Protein AF-A0A843TUS8-F1 (afdb_monomer)

Sequence (73 aa):
MTKFRLENPHFEENGYAESAIGVDEVAVAASPSGTAHALINIDPVRTTFFLGCQDDVINYSSNTTDFNVWKDL

Solvent-accessible surface area (backbone atoms only — not comparable to full-atom values): 5197 Å² total; per-residue (Å²): 69,33,42,38,38,37,60,30,88,91,40,74,91,90,21,59,49,77,48,81,40,55,85,93,56,86,86,87,86,86,75,65,91,94,63,55,75,48,79,46,71,74,32,94,83,59,88,75,87,87,85,84,87,71,97,66,84,88,61,90,84,50,91,83,67,79,82,69,82,64,75,89,110

Foldseek 3Di:
DKKKWKQDPVDPQRDTDIDDADPPGDDDDDDDPLIDMDMDDPDPPDDDDDDDDDPDDDDPPDPSDDPCSPVVD

Nearest PDB structures (foldseek):
  4nn7-assembly1_C  TM=4.374E-01  e=9.627E+00  Mus musculus

Mean predicted aligned error: 5.25 Å

Organism: Colocasia esculenta (NCBI:txid4460)

Secondary structure (DSSP, 8-state):
-EEEEEE-TTSTTT-EEEEEE-TT--------TT--EEEEE--SSS--------SS---TT-TT--TTS-TT-

pLDDT: mean 85.56, std 8.74, range [61.81, 95.38]

Structure (mmCIF, N/CA/C/O backbone):
data_AF-A0A843TUS8-F1
#
_entry.id   AF-A0A843TUS8-F1
#
loop_
_atom_site.group_PDB
_atom_site.id
_atom_site.type_symbol
_atom_site.label_atom_id
_atom_site.label_alt_id
_atom_site.label_comp_id
_atom_site.label_asym_id
_atom_site.label_entity_id
_atom_site.label_seq_id
_atom_site.pdbx_PDB_ins_code
_atom_site.Cartn_x
_atom_site.Cartn_y
_atom_site.Cartn_z
_atom_site.occupancy
_atom_site.B_iso_or_equiv
_atom_site.auth_seq_id
_atom_site.auth_comp_id
_atom_site.auth_asym_id
_atom_site.auth_atom_id
_atom_site.pdbx_PDB_model_num
ATOM 1 N N . MET A 1 1 ? -11.093 2.637 7.733 1.00 91.50 1 MET A N 1
ATOM 2 C CA . MET A 1 1 ? -10.940 2.222 6.321 1.00 91.50 1 MET A CA 1
ATOM 3 C C . MET A 1 1 ? -9.539 2.567 5.859 1.00 91.50 1 MET A C 1
ATOM 5 O O . MET A 1 1 ? -9.025 3.622 6.220 1.00 91.50 1 MET A O 1
ATOM 9 N N . THR A 1 2 ? -8.938 1.697 5.063 1.00 94.81 2 THR A N 1
ATOM 10 C CA . THR A 1 2 ? -7.607 1.895 4.487 1.00 94.81 2 THR A CA 1
ATOM 11 C C . THR A 1 2 ? -7.739 2.075 2.986 1.00 94.81 2 THR A C 1
ATOM 13 O O . THR A 1 2 ? -8.539 1.393 2.352 1.00 94.81 2 THR A O 1
ATOM 16 N N . LYS A 1 3 ? -6.955 2.983 2.412 1.00 95.25 3 LYS A N 1
ATOM 17 C CA . LYS A 1 3 ? -6.811 3.118 0.965 1.00 95.25 3 LYS A CA 1
ATOM 18 C C . LYS A 1 3 ? -5.450 2.568 0.550 1.00 95.25 3 LYS A C 1
ATOM 20 O O . LYS A 1 3 ? -4.436 2.886 1.170 1.00 95.25 3 LYS A O 1
ATOM 25 N N . PHE A 1 4 ? -5.457 1.747 -0.490 1.00 93.69 4 PHE A N 1
ATOM 26 C CA . PHE A 1 4 ? -4.282 1.126 -1.084 1.00 93.69 4 PHE A CA 1
ATOM 27 C C . PHE A 1 4 ? -4.175 1.538 -2.551 1.00 93.69 4 PHE A C 1
ATOM 29 O O . PHE A 1 4 ? -5.134 1.361 -3.301 1.00 93.69 4 PHE A O 1
ATOM 36 N N . ARG A 1 5 ? -3.020 2.068 -2.956 1.00 93.25 5 ARG A N 1
ATOM 37 C CA . ARG A 1 5 ? -2.666 2.317 -4.355 1.00 93.25 5 ARG A CA 1
ATOM 38 C C . ARG A 1 5 ? -1.502 1.422 -4.763 1.00 93.25 5 ARG A C 1
ATOM 40 O O . ARG A 1 5 ? -0.500 1.346 -4.051 1.00 93.25 5 ARG A O 1
ATOM 47 N N . LEU A 1 6 ? -1.651 0.771 -5.910 1.00 91.75 6 LEU A N 1
ATOM 48 C CA . LEU A 1 6 ? -0.623 -0.017 -6.583 1.00 91.75 6 LEU A CA 1
ATOM 49 C C . LEU A 1 6 ? -0.294 0.663 -7.905 1.00 91.75 6 LEU A C 1
ATOM 51 O O . LEU A 1 6 ? -1.203 0.928 -8.692 1.00 91.75 6 LEU A O 1
ATOM 55 N N . GLU A 1 7 ? 0.985 0.915 -8.158 1.00 90.38 7 GLU A N 1
ATOM 56 C CA . GLU A 1 7 ? 1.441 1.434 -9.443 1.00 90.38 7 GLU A CA 1
ATOM 57 C C . GLU A 1 7 ? 0.961 0.547 -10.592 1.00 90.38 7 GLU A C 1
ATOM 59 O O . GLU A 1 7 ? 1.058 -0.682 -10.556 1.00 90.38 7 GLU A O 1
ATOM 64 N N . ASN A 1 8 ? 0.415 1.184 -11.623 1.00 89.06 8 ASN A N 1
ATOM 65 C CA . ASN A 1 8 ? -0.066 0.483 -12.792 1.00 89.06 8 ASN A CA 1
ATOM 66 C C . ASN A 1 8 ? 0.281 1.270 -14.064 1.00 89.06 8 ASN A C 1
ATOM 68 O O . ASN A 1 8 ? -0.379 2.269 -14.361 1.00 89.06 8 ASN A O 1
ATOM 72 N N . PRO A 1 9 ? 1.252 0.786 -14.861 1.00 83.19 9 PRO A N 1
ATOM 73 C CA . PRO A 1 9 ? 1.742 1.490 -16.043 1.00 83.19 9 PRO A CA 1
ATOM 74 C C . PRO A 1 9 ? 0.746 1.505 -17.212 1.00 83.19 9 PRO A C 1
ATOM 76 O O . PRO A 1 9 ? 1.010 2.146 -18.224 1.00 83.19 9 PRO A O 1
ATOM 79 N N . HIS A 1 10 ? -0.386 0.796 -17.112 1.00 84.12 10 HIS A N 1
ATOM 80 C CA . HIS A 1 10 ? -1.446 0.865 -18.124 1.00 84.12 10 HIS A CA 1
ATOM 81 C C . HIS A 1 10 ? -2.294 2.140 -18.023 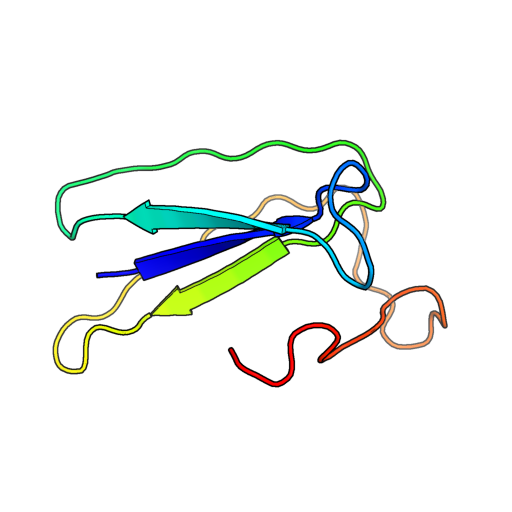1.00 84.12 10 HIS A C 1
ATOM 83 O O . HIS A 1 10 ? -3.079 2.408 -18.930 1.00 84.12 10 HIS A O 1
ATOM 89 N N . PHE A 1 11 ? -2.161 2.910 -16.941 1.00 80.69 11 PHE A N 1
ATOM 90 C CA . PHE A 1 11 ? -2.800 4.214 -16.790 1.00 80.69 11 PHE A CA 1
ATOM 91 C C . PHE A 1 11 ? -1.764 5.325 -17.040 1.00 80.69 11 PHE A C 1
ATOM 93 O O . PHE A 1 11 ? -0.603 5.184 -16.656 1.00 80.69 11 PHE A O 1
ATOM 100 N N . GLU A 1 12 ? -2.167 6.406 -17.719 1.00 77.38 12 GLU A N 1
ATOM 101 C CA . GLU A 1 12 ? -1.290 7.552 -18.024 1.00 77.38 12 GLU A CA 1
ATOM 102 C C . GLU A 1 12 ? -0.749 8.232 -16.747 1.00 77.38 12 GLU A C 1
ATOM 104 O O . GLU A 1 12 ? -1.320 8.055 -15.675 1.00 77.38 12 GLU A O 1
ATOM 109 N N . GLU A 1 13 ? 0.360 8.980 -16.881 1.00 67.31 13 GLU A N 1
ATOM 110 C CA . GLU A 1 13 ? 1.047 9.809 -15.861 1.00 67.31 13 GLU A CA 1
ATOM 111 C C . GLU A 1 13 ? 0.834 9.409 -14.384 1.00 67.31 13 GLU A C 1
ATOM 113 O O . GLU A 1 13 ? -0.136 9.812 -13.745 1.00 67.31 13 GLU A O 1
ATOM 118 N N . ASN A 1 14 ? 1.805 8.698 -13.790 1.00 69.88 14 ASN A N 1
ATOM 119 C CA . ASN A 1 14 ? 1.751 8.228 -12.394 1.00 69.88 14 ASN A CA 1
ATOM 120 C C . ASN A 1 14 ? 0.543 7.320 -12.104 1.00 69.88 14 ASN A C 1
ATOM 122 O O . ASN A 1 14 ? 0.007 7.315 -10.993 1.00 69.88 14 ASN A O 1
ATOM 126 N N . GLY A 1 15 ? 0.122 6.556 -13.111 1.00 85.94 15 GLY A N 1
ATOM 127 C CA . GLY A 1 15 ? -1.026 5.667 -13.066 1.00 85.94 15 GLY A CA 1
ATOM 128 C C . GLY A 1 15 ? -0.997 4.655 -11.919 1.00 85.94 15 GLY A C 1
ATOM 129 O O . GLY A 1 15 ? 0.037 4.067 -11.593 1.00 85.94 15 GLY A O 1
ATOM 130 N N . TYR A 1 16 ? -2.160 4.423 -11.311 1.00 91.31 16 TYR A N 1
ATOM 131 C CA . TYR A 1 16 ? -2.330 3.461 -10.227 1.00 91.31 16 TYR A CA 1
ATOM 132 C C . TYR A 1 16 ? -3.692 2.768 -10.279 1.00 91.31 16 TYR A C 1
ATOM 134 O O . TYR A 1 16 ? -4.683 3.322 -10.754 1.00 91.31 16 TYR A O 1
ATOM 142 N N . ALA A 1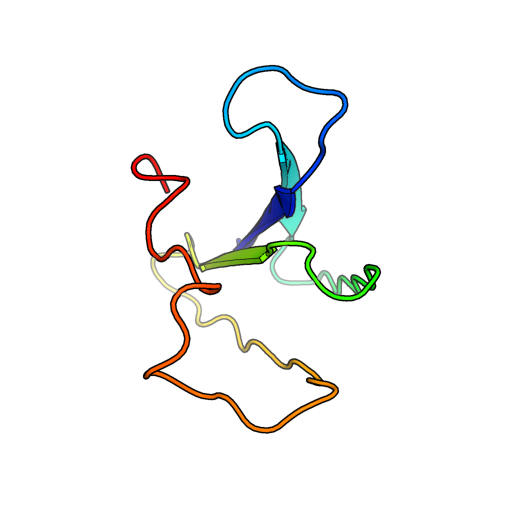 17 ? -3.749 1.557 -9.733 1.00 91.31 17 ALA A N 1
ATOM 143 C CA . ALA A 1 17 ? -4.990 0.933 -9.299 1.00 91.31 17 ALA A CA 1
ATOM 144 C C . ALA A 1 17 ? -5.231 1.272 -7.821 1.00 91.31 17 ALA A C 1
ATOM 146 O O . ALA A 1 17 ? -4.304 1.205 -7.016 1.00 91.31 17 ALA A O 1
ATOM 147 N N . GLU A 1 18 ? -6.463 1.630 -7.457 1.00 92.94 18 GLU A N 1
ATOM 148 C CA . GLU A 1 18 ? -6.847 1.950 -6.076 1.00 92.94 18 GLU A CA 1
ATOM 149 C C . GLU A 1 18 ? -7.847 0.921 -5.543 1.00 92.94 18 GLU A C 1
ATOM 151 O O . GLU A 1 18 ? -8.788 0.539 -6.238 1.00 92.94 18 GLU A O 1
ATOM 156 N N . SER A 1 19 ? -7.662 0.506 -4.292 1.00 92.81 19 SER A N 1
ATOM 157 C CA . SER A 1 19 ? -8.627 -0.304 -3.553 1.00 92.81 19 SER A CA 1
ATOM 158 C C . SER A 1 19 ? -8.871 0.286 -2.171 1.00 92.81 19 SER A C 1
ATOM 160 O O . SER A 1 19 ? -7.942 0.715 -1.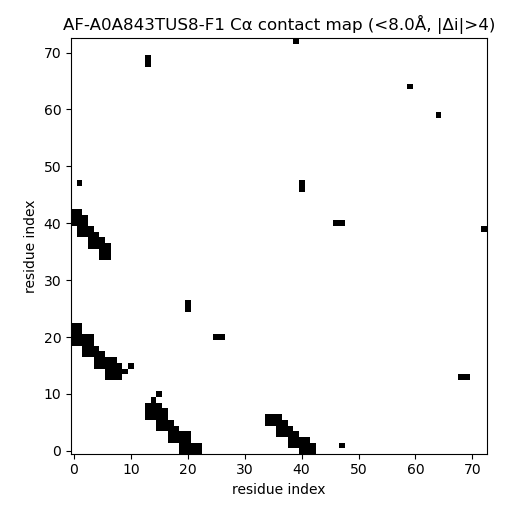482 1.00 92.81 19 SER A O 1
ATOM 162 N N . ALA A 1 20 ? -10.131 0.269 -1.744 1.00 94.62 20 ALA A N 1
ATOM 163 C CA .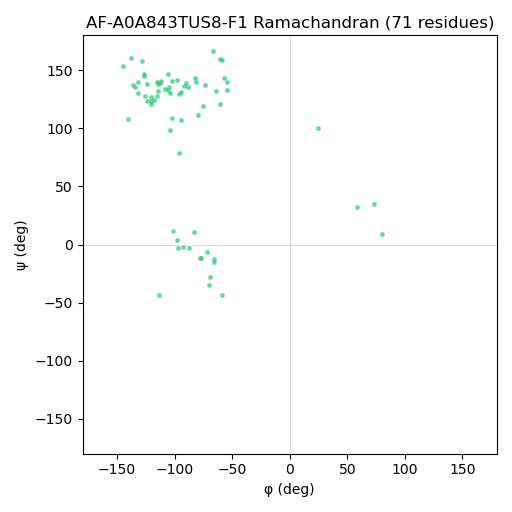 ALA A 1 20 ? -10.504 0.499 -0.356 1.00 94.62 20 ALA A CA 1
ATOM 164 C C . ALA A 1 20 ? -10.532 -0.845 0.381 1.00 94.62 20 ALA A C 1
ATOM 166 O O . ALA A 1 20 ? -10.991 -1.838 -0.176 1.00 94.62 20 ALA A O 1
ATOM 167 N N . ILE A 1 21 ? -10.025 -0.866 1.611 1.00 94.50 21 ILE A N 1
ATOM 168 C CA . ILE A 1 21 ? -9.994 -2.042 2.483 1.00 94.50 21 ILE A CA 1
ATOM 169 C C . ILE A 1 21 ? -10.774 -1.693 3.752 1.00 94.50 21 ILE A C 1
ATOM 171 O O . ILE A 1 21 ? -10.485 -0.704 4.446 1.00 94.50 21 ILE A O 1
ATOM 175 N N . GLY A 1 22 ? -11.813 -2.480 4.013 1.00 93.12 22 GLY A N 1
ATOM 176 C CA . GLY A 1 22 ? -12.674 -2.377 5.180 1.00 93.12 22 GLY A CA 1
ATOM 177 C C . GLY A 1 22 ? -11.950 -2.721 6.482 1.00 93.12 22 GLY A C 1
ATOM 178 O O . GLY A 1 22 ? -10.856 -3.272 6.491 1.00 93.12 22 GLY A O 1
ATOM 179 N N . VAL A 1 23 ? -12.568 -2.383 7.616 1.00 90.81 23 VAL A N 1
ATOM 180 C CA . VAL A 1 23 ? -11.956 -2.622 8.939 1.00 90.81 23 VAL A CA 1
ATOM 181 C C . VAL A 1 23 ? -11.880 -4.113 9.284 1.00 90.81 23 VAL A C 1
ATOM 183 O O . VAL A 1 23 ? -10.977 -4.525 10.004 1.00 90.81 23 VAL A O 1
ATOM 186 N N . ASP A 1 24 ? -12.801 -4.908 8.746 1.00 91.50 24 ASP A N 1
ATOM 187 C CA . ASP A 1 24 ? -12.885 -6.353 8.976 1.00 91.50 24 ASP A CA 1
ATOM 188 C C . ASP A 1 24 ? -12.307 -7.158 7.796 1.00 91.50 24 ASP A C 1
ATOM 190 O O . ASP A 1 24 ? -12.505 -8.369 7.697 1.00 91.50 24 ASP A O 1
ATOM 194 N N . GLU A 1 25 ? -11.608 -6.484 6.878 1.00 92.81 25 GLU A N 1
ATOM 195 C CA . GLU A 1 25 ? -11.039 -7.081 5.675 1.00 92.81 25 GLU A CA 1
ATOM 196 C C . GLU A 1 25 ? -9.522 -7.231 5.792 1.00 92.81 25 GLU A C 1
ATOM 198 O O . GLU A 1 25 ? -8.824 -6.404 6.378 1.00 92.81 25 GLU A O 1
ATOM 203 N N . VAL A 1 26 ? -9.004 -8.294 5.178 1.00 91.00 26 VAL A N 1
ATOM 204 C CA . VAL A 1 26 ? -7.568 -8.522 5.022 1.00 91.00 26 VAL A CA 1
ATOM 205 C C . VAL A 1 26 ? -7.258 -8.537 3.534 1.00 91.00 26 VAL A C 1
ATOM 207 O O . VAL A 1 26 ? -7.830 -9.328 2.786 1.00 91.00 26 VAL A O 1
ATOM 210 N N . ALA A 1 27 ? -6.330 -7.680 3.117 1.00 91.44 27 ALA A N 1
ATOM 211 C CA . ALA A 1 27 ? -5.811 -7.654 1.758 1.00 91.44 27 ALA A CA 1
ATOM 212 C C . ALA A 1 27 ? -4.343 -8.087 1.753 1.00 91.44 27 ALA A C 1
ATOM 214 O O . ALA A 1 27 ? -3.561 -7.687 2.615 1.00 91.44 27 ALA A O 1
ATOM 215 N N . VAL A 1 28 ? -3.974 -8.889 0.757 1.00 91.38 28 VAL A N 1
ATOM 216 C CA . VAL A 1 28 ? -2.586 -9.264 0.482 1.00 91.38 28 VAL A CA 1
ATOM 217 C C . VAL A 1 28 ? -2.264 -8.796 -0.926 1.00 91.38 28 VAL A C 1
ATOM 219 O O . VAL A 1 28 ? -2.955 -9.163 -1.874 1.00 91.38 28 VAL A O 1
ATOM 222 N N . ALA A 1 29 ? -1.220 -7.985 -1.050 1.00 90.12 29 ALA A N 1
ATOM 223 C CA . ALA A 1 29 ? -0.702 -7.528 -2.328 1.00 90.12 29 ALA A CA 1
ATOM 224 C C . ALA A 1 29 ? 0.713 -8.073 -2.524 1.00 90.12 29 ALA A C 1
ATOM 226 O O . ALA A 1 29 ? 1.510 -8.112 -1.587 1.00 90.12 29 ALA A O 1
ATOM 227 N N . ALA A 1 30 ? 1.006 -8.491 -3.750 1.00 89.94 30 ALA A N 1
ATOM 228 C CA . ALA A 1 30 ? 2.337 -8.863 -4.192 1.00 89.94 30 ALA A CA 1
ATOM 229 C C . ALA A 1 30 ? 2.565 -8.243 -5.570 1.00 89.94 30 ALA A C 1
ATOM 231 O O . ALA A 1 30 ? 1.673 -8.273 -6.421 1.00 89.94 30 ALA A O 1
ATOM 232 N N . SER A 1 31 ? 3.753 -7.694 -5.787 1.00 87.19 31 SER A N 1
ATOM 233 C CA . SER A 1 31 ? 4.151 -7.080 -7.048 1.00 87.19 31 SER A CA 1
ATOM 234 C C . SER A 1 31 ? 5.583 -7.488 -7.397 1.00 87.19 31 SER A C 1
ATOM 236 O O . SER A 1 31 ? 6.343 -7.883 -6.511 1.00 87.19 31 SER A O 1
ATOM 238 N N . PRO A 1 32 ? 5.990 -7.370 -8.669 1.00 87.69 32 PRO A N 1
ATOM 239 C CA . PRO A 1 32 ? 7.397 -7.436 -9.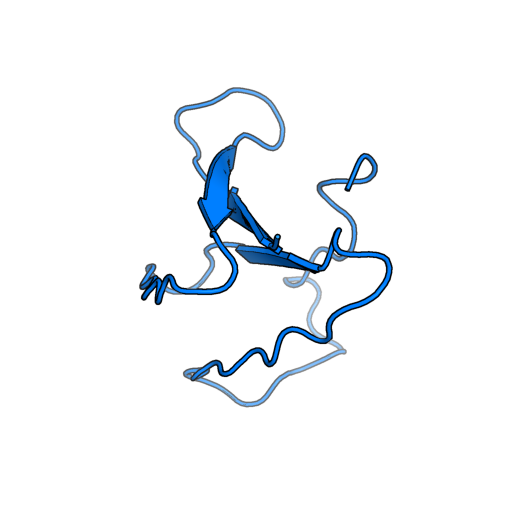037 1.00 87.69 32 PRO A CA 1
ATOM 240 C C . PRO A 1 32 ? 8.230 -6.356 -8.329 1.00 87.69 32 PRO A C 1
ATOM 242 O O . PRO A 1 32 ? 7.712 -5.312 -7.917 1.00 87.69 32 PRO A O 1
ATOM 245 N N . SER A 1 33 ? 9.542 -6.591 -8.246 1.00 84.31 33 SER A N 1
ATOM 246 C CA . SER A 1 33 ? 10.499 -5.580 -7.787 1.00 84.31 33 SER A CA 1
ATOM 247 C C . SER A 1 33 ? 10.422 -4.318 -8.654 1.00 84.31 33 SER A C 1
ATOM 249 O O . SER A 1 33 ? 10.189 -4.394 -9.862 1.00 84.31 33 SER A O 1
ATOM 251 N N . GLY A 1 34 ? 10.594 -3.157 -8.020 1.00 81.69 34 GLY A N 1
ATOM 252 C CA . GLY A 1 34 ? 10.495 -1.852 -8.675 1.00 81.69 34 GLY A CA 1
ATOM 253 C C . GLY A 1 34 ? 9.069 -1.340 -8.889 1.00 81.69 34 GLY A C 1
ATOM 254 O O . GLY A 1 34 ? 8.915 -0.339 -9.572 1.00 81.69 34 GLY A O 1
ATOM 255 N N . THR A 1 35 ? 8.050 -1.995 -8.320 1.00 85.75 35 THR A N 1
ATOM 256 C CA . THR A 1 35 ? 6.661 -1.503 -8.348 1.00 85.75 35 THR A CA 1
ATOM 257 C C . THR A 1 35 ? 6.342 -0.710 -7.081 1.00 85.75 35 THR A C 1
ATOM 259 O O . THR A 1 35 ? 6.597 -1.185 -5.969 1.00 85.75 35 THR A O 1
ATOM 262 N N . ALA A 1 36 ? 5.763 0.481 -7.228 1.00 87.75 36 ALA A N 1
ATOM 263 C CA . ALA A 1 36 ? 5.405 1.324 -6.091 1.00 87.75 36 ALA A CA 1
ATOM 264 C C . ALA A 1 36 ? 4.061 0.938 -5.443 1.00 87.75 36 ALA A C 1
ATOM 266 O O . ALA A 1 36 ? 3.071 0.615 -6.107 1.00 87.75 36 ALA A O 1
ATOM 267 N N . HIS A 1 37 ? 4.018 1.051 -4.114 1.00 90.12 37 HIS A N 1
ATOM 268 C CA . HIS A 1 37 ? 2.821 0.888 -3.294 1.00 90.12 37 HIS A CA 1
ATOM 269 C C . HIS A 1 37 ? 2.624 2.110 -2.402 1.00 90.12 37 HIS A C 1
ATOM 271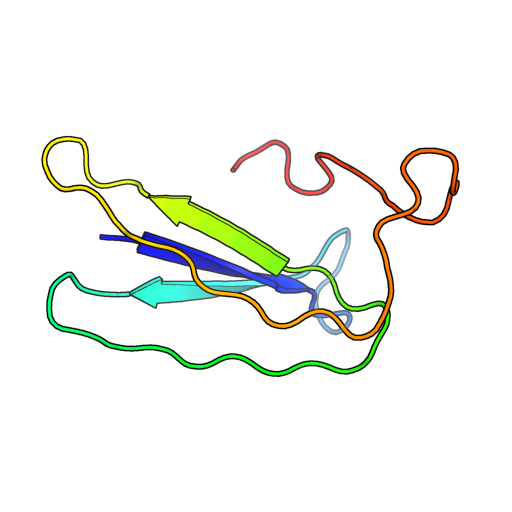 O O . HIS A 1 37 ? 3.593 2.642 -1.859 1.00 90.12 37 HIS A O 1
ATOM 277 N N . ALA A 1 38 ? 1.373 2.498 -2.165 1.00 91.19 38 ALA A N 1
ATOM 278 C CA . ALA A 1 38 ? 1.04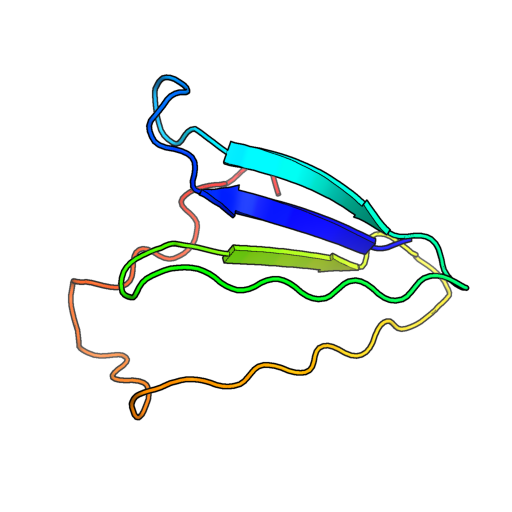1 3.448 -1.114 1.00 91.19 38 ALA A CA 1
ATOM 279 C C . ALA A 1 38 ? -0.166 2.981 -0.309 1.00 91.19 38 ALA A C 1
ATOM 281 O O . ALA A 1 38 ? -1.175 2.529 -0.852 1.00 91.19 38 ALA A O 1
ATOM 282 N N . LEU A 1 39 ? -0.039 3.098 1.010 1.00 92.12 39 LEU A N 1
ATOM 283 C CA . LEU A 1 39 ? -1.056 2.723 1.97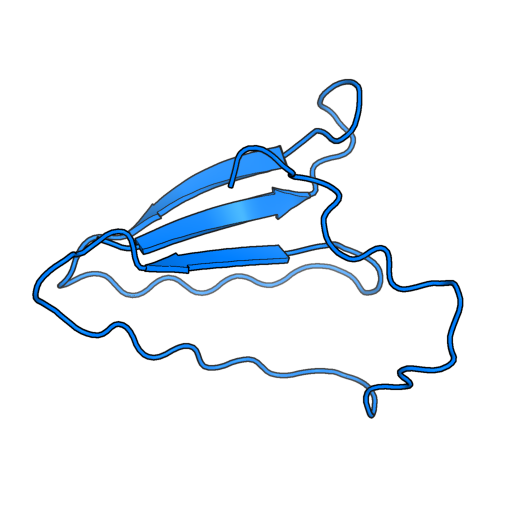9 1.00 92.12 39 LEU A CA 1
ATOM 284 C C . LEU A 1 39 ? -1.326 3.924 2.873 1.00 92.12 39 LEU A C 1
ATOM 286 O O . LEU A 1 39 ? -0.397 4.478 3.458 1.00 92.12 39 LEU A O 1
ATOM 290 N N . ILE A 1 40 ? -2.593 4.300 3.009 1.00 92.88 40 ILE A N 1
ATOM 291 C CA . ILE A 1 40 ? -3.011 5.353 3.932 1.00 92.88 40 ILE A CA 1
ATOM 292 C C . ILE A 1 40 ? -4.201 4.880 4.760 1.00 92.88 40 ILE A C 1
ATOM 294 O O . ILE A 1 40 ? -5.201 4.367 4.248 1.00 92.88 40 ILE A O 1
ATOM 298 N N . ASN A 1 41 ? -4.087 5.053 6.074 1.00 94.25 41 ASN A N 1
ATOM 299 C CA . ASN A 1 41 ? -5.225 4.916 6.963 1.00 94.25 41 ASN A CA 1
ATOM 300 C C . ASN A 1 41 ? -6.042 6.210 6.907 1.00 94.25 41 ASN A C 1
ATOM 302 O O . ASN A 1 41 ? -5.585 7.242 7.389 1.00 94.25 41 ASN A O 1
ATOM 306 N N . ILE A 1 42 ? -7.241 6.142 6.334 1.00 93.81 42 ILE A N 1
ATOM 307 C CA . ILE A 1 42 ? -8.177 7.276 6.271 1.00 93.81 42 ILE A CA 1
ATOM 308 C C . ILE A 1 42 ? -9.238 7.204 7.374 1.00 93.81 42 ILE A C 1
ATOM 310 O O . ILE A 1 42 ? -10.154 8.020 7.411 1.00 93.81 42 ILE A O 1
ATOM 314 N N . ASP A 1 43 ? -9.142 6.217 8.270 1.00 92.25 43 ASP A N 1
ATOM 315 C CA . ASP A 1 43 ? -9.968 6.152 9.468 1.00 92.25 43 ASP A CA 1
ATOM 316 C C . ASP A 1 43 ? -9.477 7.163 10.516 1.00 92.25 43 ASP A C 1
ATOM 318 O O . ASP A 1 43 ? -8.338 7.046 10.977 1.00 92.25 43 ASP A O 1
ATOM 322 N N . PRO A 1 44 ? -10.306 8.134 10.936 1.00 91.94 44 PRO A N 1
ATOM 323 C CA . PRO A 1 44 ? -9.887 9.116 11.928 1.00 91.94 44 PRO A CA 1
ATOM 324 C C . PRO A 1 44 ? -9.897 8.562 13.360 1.00 91.94 44 PRO A C 1
ATOM 326 O O . PRO A 1 44 ? -9.396 9.224 14.265 1.00 91.94 44 PRO A O 1
ATOM 329 N N . VAL A 1 45 ? -10.493 7.385 13.591 1.00 95.38 45 VAL A N 1
ATOM 330 C CA . VAL A 1 45 ? -10.689 6.819 14.935 1.00 95.38 45 VAL A CA 1
ATOM 331 C C . VAL A 1 45 ? -9.875 5.547 15.135 1.00 95.38 45 VAL A C 1
ATOM 333 O O . VAL A 1 45 ? -9.290 5.348 16.198 1.00 95.38 45 VAL A O 1
ATOM 336 N N . ARG A 1 46 ? -9.863 4.655 14.142 1.00 93.06 46 ARG A N 1
ATOM 337 C CA . ARG A 1 46 ? -9.254 3.324 14.255 1.00 93.06 46 ARG A CA 1
ATOM 338 C C . ARG A 1 46 ? -7.857 3.303 13.651 1.00 93.06 46 ARG A C 1
ATOM 340 O O . ARG A 1 46 ? -7.602 3.878 12.598 1.00 93.06 46 ARG A O 1
ATOM 347 N N . THR A 1 47 ? -6.951 2.580 14.296 1.00 91.44 47 THR A N 1
ATOM 348 C CA . THR A 1 47 ? -5.610 2.320 13.765 1.00 91.44 47 THR A CA 1
ATOM 349 C C . THR A 1 47 ? -5.652 1.174 12.758 1.00 91.44 47 THR A C 1
ATOM 351 O O . THR A 1 47 ? -6.317 0.169 12.994 1.00 91.44 47 THR A O 1
ATOM 354 N N . THR A 1 48 ? -4.898 1.305 11.668 1.00 91.88 48 THR A N 1
ATOM 355 C CA . THR A 1 48 ? -4.571 0.190 10.769 1.00 91.88 48 THR A CA 1
ATOM 356 C C . THR A 1 48 ? -3.103 -0.178 10.955 1.00 91.88 48 THR A C 1
ATOM 358 O O . THR A 1 48 ? -2.252 0.711 10.980 1.00 91.88 48 THR A O 1
ATOM 361 N N . PHE A 1 49 ? -2.797 -1.469 11.073 1.00 90.19 49 PHE A N 1
ATOM 362 C CA . PHE A 1 49 ? -1.421 -1.964 11.108 1.00 90.19 49 PHE A CA 1
ATOM 363 C C . PHE A 1 49 ? -0.995 -2.421 9.713 1.00 90.19 49 PHE A C 1
ATOM 365 O O . PHE A 1 49 ? -1.695 -3.210 9.081 1.00 90.19 49 PHE A O 1
ATOM 372 N N . PHE A 1 50 ? 0.160 -1.943 9.248 1.00 91.25 50 PHE A N 1
ATOM 373 C CA . PHE A 1 50 ? 0.750 -2.351 7.974 1.00 91.25 50 PHE A CA 1
ATOM 374 C C . PHE A 1 50 ? 1.916 -3.305 8.218 1.00 91.25 50 PHE A C 1
ATOM 376 O O . PHE A 1 50 ? 2.805 -3.019 9.019 1.00 91.25 50 PHE A O 1
ATOM 383 N N . LEU A 1 51 ? 1.908 -4.434 7.515 1.00 91.25 51 LEU A N 1
ATOM 384 C CA . LEU A 1 51 ? 2.971 -5.433 7.521 1.00 91.25 51 LEU A CA 1
ATOM 385 C C . LEU A 1 51 ? 3.427 -5.638 6.080 1.00 91.25 51 LEU A C 1
ATOM 387 O O . LEU A 1 51 ? 2.617 -5.957 5.214 1.00 91.25 51 LEU A O 1
ATOM 391 N N . GLY A 1 52 ? 4.718 -5.433 5.839 1.00 88.06 52 GLY A N 1
ATOM 392 C CA . GLY A 1 52 ? 5.346 -5.624 4.539 1.00 88.06 52 GLY A CA 1
ATOM 393 C C . GLY A 1 52 ? 6.549 -6.549 4.655 1.00 88.06 52 GLY A C 1
ATOM 394 O O . GLY A 1 52 ? 7.246 -6.550 5.670 1.00 88.06 52 GLY A O 1
ATOM 395 N N . CYS A 1 53 ? 6.781 -7.329 3.606 1.00 86.38 53 CYS A N 1
ATOM 396 C CA . CYS A 1 53 ? 8.046 -8.010 3.376 1.00 86.38 53 CYS A CA 1
ATOM 397 C C . CYS A 1 53 ? 8.763 -7.258 2.256 1.00 86.38 53 CYS A C 1
ATOM 399 O O . CYS A 1 53 ? 8.126 -6.864 1.280 1.00 86.38 53 CYS A O 1
ATOM 401 N N . GLN A 1 54 ? 10.056 -7.020 2.428 1.00 79.88 54 GLN A N 1
ATOM 402 C CA . GLN A 1 54 ? 10.883 -6.355 1.436 1.00 79.88 54 GLN A CA 1
ATOM 403 C C . GLN A 1 54 ? 12.064 -7.262 1.110 1.00 79.88 54 GLN A C 1
ATOM 405 O O . GLN A 1 54 ? 12.647 -7.857 2.016 1.00 79.88 54 GLN A O 1
ATOM 410 N N . ASP A 1 55 ? 12.395 -7.344 -0.175 1.00 82.00 55 ASP A N 1
ATOM 411 C CA . ASP A 1 55 ? 13.434 -8.246 -0.677 1.00 82.00 55 ASP A CA 1
ATOM 412 C C . ASP A 1 55 ? 14.843 -7.802 -0.254 1.00 82.00 55 ASP A C 1
ATOM 414 O O . ASP A 1 55 ? 15.691 -8.637 0.051 1.00 82.00 55 ASP A O 1
ATOM 418 N N . ASP A 1 56 ? 15.072 -6.487 -0.172 1.00 81.62 56 ASP A N 1
ATOM 419 C CA . ASP A 1 56 ? 16.371 -5.885 0.131 1.00 81.62 56 ASP A CA 1
ATOM 420 C C . ASP A 1 56 ? 16.300 -4.865 1.273 1.00 81.62 56 ASP A C 1
ATOM 422 O O . ASP A 1 56 ? 15.262 -4.264 1.557 1.00 81.62 56 ASP A O 1
ATOM 426 N N . VAL A 1 57 ? 17.446 -4.610 1.908 1.00 84.06 57 VAL A N 1
ATOM 427 C CA . VAL A 1 57 ? 17.588 -3.538 2.903 1.00 84.06 57 VAL A CA 1
ATOM 428 C C . VAL A 1 57 ? 17.363 -2.175 2.237 1.00 84.06 57 VAL A C 1
ATOM 430 O O . VAL A 1 57 ? 17.958 -1.875 1.203 1.00 84.06 57 VAL A O 1
ATOM 433 N N . ILE A 1 58 ? 16.539 -1.318 2.852 1.00 77.75 58 ILE A N 1
ATOM 434 C CA . ILE A 1 58 ? 16.251 0.028 2.335 1.00 77.75 58 ILE A CA 1
ATOM 435 C C . ILE A 1 58 ? 17.538 0.858 2.262 1.00 77.75 58 ILE A C 1
ATOM 437 O O . ILE A 1 58 ? 18.172 1.138 3.282 1.00 77.75 58 ILE A O 1
ATOM 441 N N . ASN A 1 59 ? 17.874 1.324 1.057 1.00 79.88 59 ASN A N 1
ATOM 442 C CA . ASN A 1 59 ? 18.919 2.316 0.842 1.00 79.88 59 ASN A CA 1
ATOM 443 C C . ASN A 1 59 ? 18.316 3.700 0.558 1.00 79.88 59 ASN A C 1
ATOM 445 O O . ASN A 1 59 ? 17.992 4.034 -0.583 1.00 79.88 59 ASN A O 1
ATOM 449 N N . TYR A 1 60 ? 18.261 4.541 1.590 1.00 75.50 60 TYR A N 1
ATOM 450 C CA . TYR A 1 60 ? 17.765 5.921 1.498 1.00 75.50 60 TYR A CA 1
ATOM 451 C C . TYR A 1 60 ? 18.628 6.855 0.633 1.00 75.50 60 TYR A C 1
ATOM 453 O O . TYR A 1 60 ? 18.202 7.962 0.328 1.00 75.50 60 TYR A O 1
ATOM 461 N N . SER A 1 61 ? 19.841 6.440 0.254 1.00 80.31 61 SER A N 1
ATOM 462 C CA . SER A 1 61 ? 20.714 7.203 -0.651 1.00 80.31 61 SER A CA 1
ATOM 463 C C . SER A 1 61 ? 20.558 6.811 -2.125 1.00 80.31 61 SER A C 1
ATOM 465 O O . SER A 1 61 ? 21.210 7.396 -2.989 1.00 80.31 61 SER A O 1
ATOM 467 N N . SER A 1 62 ? 19.707 5.824 -2.430 1.00 74.00 62 SER A N 1
ATOM 468 C CA . SER A 1 62 ? 19.416 5.449 -3.813 1.00 74.00 62 SER A CA 1
ATOM 469 C C . SER A 1 62 ? 18.522 6.499 -4.480 1.00 74.00 62 SER A C 1
ATOM 471 O O . SER A 1 62 ? 17.548 6.960 -3.895 1.00 74.00 62 SER A O 1
ATOM 473 N N . ASN A 1 63 ? 18.828 6.855 -5.729 1.00 68.12 63 ASN A N 1
ATOM 474 C CA . ASN A 1 63 ? 17.993 7.758 -6.531 1.00 68.12 63 ASN A CA 1
ATOM 475 C C . ASN A 1 63 ? 16.828 7.018 -7.225 1.00 68.12 63 ASN A C 1
ATOM 477 O O . ASN A 1 63 ? 16.213 7.544 -8.145 1.00 68.12 63 ASN A O 1
ATOM 481 N N . THR A 1 64 ? 16.583 5.760 -6.848 1.00 67.50 64 THR A N 1
ATOM 482 C CA . THR A 1 64 ? 15.542 4.891 -7.420 1.00 67.50 64 THR A CA 1
ATOM 483 C C . THR A 1 64 ? 14.264 4.876 -6.587 1.00 67.50 64 THR A C 1
ATOM 485 O O . THR A 1 64 ? 13.303 4.214 -6.959 1.00 67.50 64 THR A O 1
ATOM 488 N N . THR A 1 65 ? 14.246 5.576 -5.452 1.00 65.62 65 THR A N 1
ATOM 489 C CA . THR A 1 65 ? 13.050 5.771 -4.633 1.00 65.62 65 THR A CA 1
ATOM 490 C C . THR A 1 65 ? 12.504 7.169 -4.880 1.00 65.62 65 THR A C 1
ATOM 492 O O . THR A 1 65 ? 13.113 8.146 -4.442 1.00 65.62 65 THR A O 1
ATOM 495 N N . ASP A 1 66 ? 11.368 7.268 -5.564 1.00 66.25 66 ASP A N 1
ATOM 496 C CA . ASP A 1 66 ? 10.646 8.531 -5.689 1.00 66.25 66 ASP A CA 1
ATOM 497 C C . ASP A 1 66 ? 9.572 8.597 -4.595 1.00 66.25 66 ASP A C 1
ATOM 499 O O . ASP A 1 66 ? 8.589 7.852 -4.594 1.00 66.25 66 ASP A O 1
ATOM 503 N N . PHE A 1 67 ? 9.808 9.439 -3.591 1.00 63.59 67 PHE A N 1
ATOM 504 C CA . PHE A 1 67 ? 8.856 9.673 -2.510 1.00 63.59 67 PHE A CA 1
ATOM 505 C C . PHE A 1 67 ? 7.904 10.801 -2.929 1.00 63.59 67 PHE A C 1
ATOM 507 O O . PHE A 1 67 ? 8.354 11.856 -3.367 1.00 63.59 67 PHE A O 1
ATOM 514 N N . ASN A 1 68 ? 6.597 10.631 -2.698 1.00 61.81 68 ASN A N 1
ATOM 515 C CA . ASN A 1 68 ? 5.534 11.593 -3.052 1.00 61.81 68 ASN A CA 1
ATOM 516 C C . ASN A 1 68 ? 5.185 11.697 -4.550 1.00 61.81 68 ASN A C 1
ATOM 518 O O . ASN A 1 68 ? 4.810 12.775 -5.018 1.00 61.81 68 ASN A O 1
ATOM 522 N N . VAL A 1 69 ? 5.241 10.590 -5.295 1.00 73.88 69 VAL A N 1
ATOM 523 C CA . VAL A 1 69 ? 4.706 10.533 -6.670 1.00 73.88 69 VAL A CA 1
ATOM 524 C C . VAL A 1 69 ? 3.205 10.868 -6.686 1.00 73.88 69 VAL A C 1
ATOM 526 O O . VAL A 1 69 ? 2.746 11.687 -7.481 1.00 73.88 69 VAL A O 1
ATOM 529 N N . TRP A 1 70 ? 2.445 10.318 -5.734 1.00 83.81 70 TRP A N 1
ATOM 530 C CA . TRP A 1 70 ? 1.019 10.602 -5.548 1.00 83.81 70 TRP A CA 1
ATOM 531 C C . TRP A 1 70 ? 0.802 11.685 -4.489 1.00 83.81 70 TRP A C 1
ATOM 533 O O . TRP A 1 70 ? 0.487 11.396 -3.338 1.00 83.81 70 TRP A O 1
ATOM 543 N N . LYS A 1 71 ? 1.012 12.948 -4.877 1.00 79.75 71 LYS A N 1
ATOM 544 C CA . LYS A 1 71 ? 0.908 14.126 -3.986 1.00 79.75 71 LYS A CA 1
ATOM 545 C C . LYS A 1 71 ? -0.502 14.399 -3.457 1.00 79.75 71 LYS A C 1
ATOM 547 O O . LYS A 1 71 ? -0.666 15.229 -2.570 1.00 79.75 71 LYS A O 1
ATOM 552 N N . ASP A 1 72 ? -1.503 13.775 -4.064 1.00 83.06 72 ASP A N 1
ATOM 553 C CA . ASP A 1 72 ? -2.913 13.876 -3.699 1.00 83.06 72 ASP A CA 1
ATOM 554 C C . ASP A 1 72 ? -3.332 12.863 -2.623 1.00 83.06 72 ASP A C 1
ATOM 556 O O . ASP A 1 72 ? -4.500 12.861 -2.230 1.00 83.06 72 ASP A O 1
ATOM 560 N N . LEU A 1 73 ? -2.413 11.987 -2.197 1.00 77.50 73 LEU A N 1
ATOM 561 C CA . LEU A 1 73 ? -2.670 10.961 -1.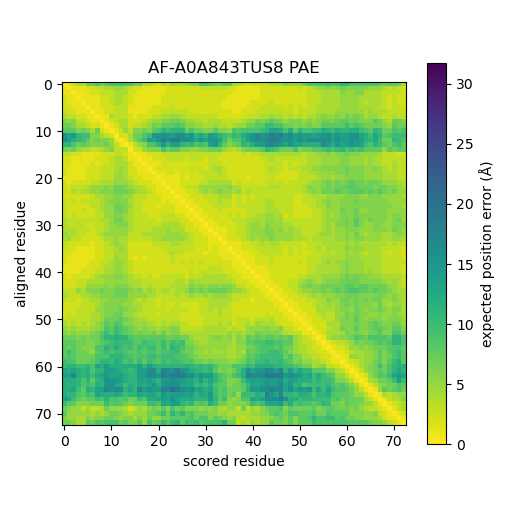192 1.00 77.50 73 LEU A CA 1
ATOM 562 C C . LEU A 1 73 ? -2.602 11.501 0.241 1.00 77.50 73 LEU A C 1
ATOM 564 O O . LEU A 1 73 ? -1.648 12.248 0.558 1.00 77.50 73 LEU A O 1
#

Radius of gyration: 13.39 Å; Cα contacts (8 Å, |Δi|>4): 71; chains: 1; bounding box: 34×23×33 Å